Protein AF-A0AAV4NLY2-F1 (afdb_monomer_lite)

Radius of gyration: 15.65 Å; chains: 1; bounding box: 36×42×40 Å

Structure (mmCIF, N/CA/C/O backbone):
data_AF-A0AAV4NLY2-F1
#
_entry.id   AF-A0AAV4NLY2-F1
#
loop_
_atom_site.group_PDB
_atom_site.id
_atom_site.type_symbol
_atom_site.label_atom_id
_atom_site.label_alt_id
_atom_site.label_comp_id
_atom_site.label_asym_id
_atom_site.label_entity_id
_atom_site.label_seq_id
_atom_site.pdbx_PDB_ins_code
_atom_site.Cartn_x
_atom_site.Cartn_y
_atom_site.Cartn_z
_atom_site.occupancy
_atom_site.B_iso_or_equiv
_atom_site.auth_seq_id
_atom_s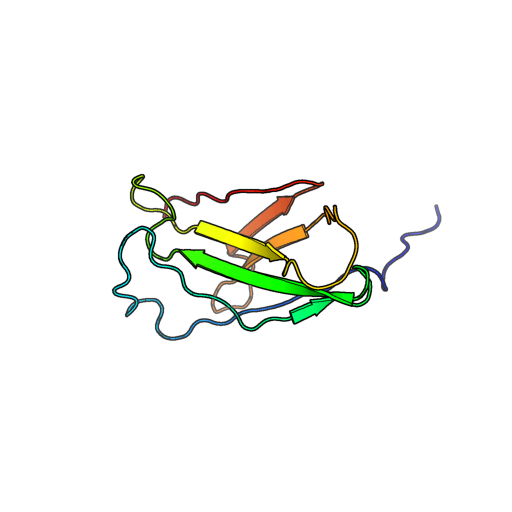ite.auth_comp_id
_atom_site.auth_asym_id
_atom_site.auth_atom_id
_atom_site.pdbx_PDB_model_num
ATOM 1 N N . MET A 1 1 ? 16.191 26.682 -19.199 1.00 40.41 1 MET A N 1
ATOM 2 C CA . MET A 1 1 ? 14.921 26.377 -19.895 1.00 40.41 1 MET A CA 1
ATOM 3 C C . MET A 1 1 ? 15.172 25.172 -20.791 1.00 40.41 1 MET A C 1
ATOM 5 O O . MET A 1 1 ? 16.277 25.091 -21.311 1.00 40.41 1 MET A O 1
ATOM 9 N N . ALA A 1 2 ? 14.163 24.307 -20.943 1.00 33.81 2 ALA A N 1
ATOM 10 C CA . ALA A 1 2 ? 14.185 22.931 -21.470 1.00 33.81 2 ALA A CA 1
ATOM 11 C C . ALA A 1 2 ? 14.678 21.896 -20.440 1.00 33.81 2 ALA A C 1
ATOM 13 O O . ALA A 1 2 ? 15.763 22.038 -19.896 1.00 33.81 2 ALA A O 1
ATOM 14 N N . GLY A 1 3 ? 13.925 20.862 -20.087 1.00 32.62 3 GLY A N 1
ATOM 15 C CA . GLY A 1 3 ? 12.576 20.454 -20.473 1.00 32.62 3 GLY A CA 1
ATOM 16 C C . GLY A 1 3 ? 12.242 19.222 -19.632 1.00 32.62 3 GLY A C 1
ATOM 17 O O . GLY A 1 3 ? 13.074 18.329 -19.506 1.00 32.62 3 GLY A O 1
ATOM 18 N N . ILE A 1 4 ? 11.077 19.230 -18.992 1.00 46.66 4 ILE A N 1
ATOM 19 C CA . ILE A 1 4 ? 10.556 18.116 -18.197 1.00 46.66 4 ILE A CA 1
ATOM 20 C C . ILE A 1 4 ? 10.407 16.912 -19.132 1.00 46.66 4 ILE A C 1
ATOM 22 O O . ILE A 1 4 ? 9.714 17.006 -20.144 1.00 46.66 4 ILE A O 1
ATOM 26 N N . ILE A 1 5 ? 11.064 15.799 -18.810 1.00 45.38 5 ILE A N 1
ATOM 27 C CA . ILE A 1 5 ? 10.807 14.516 -19.464 1.00 45.38 5 ILE A CA 1
ATOM 28 C C . ILE A 1 5 ? 9.606 13.911 -18.733 1.00 45.38 5 ILE A C 1
ATOM 30 O O . ILE A 1 5 ? 9.767 13.295 -17.686 1.00 45.38 5 ILE A O 1
ATOM 34 N N . SER A 1 6 ? 8.393 14.140 -19.229 1.00 51.38 6 SER A N 1
ATOM 35 C CA . SER A 1 6 ? 7.206 13.412 -18.771 1.00 51.38 6 SER A CA 1
ATOM 36 C C . SER A 1 6 ? 6.915 12.257 -19.729 1.00 51.38 6 SER A C 1
ATOM 38 O O . SER A 1 6 ? 6.764 12.511 -20.925 1.00 51.38 6 SER A O 1
ATOM 40 N N . GLY A 1 7 ? 6.745 11.034 -19.204 1.00 49.25 7 GLY A N 1
ATOM 41 C CA . GLY A 1 7 ? 5.699 10.160 -19.753 1.00 49.25 7 GLY A CA 1
ATOM 42 C C . GLY A 1 7 ? 5.880 8.641 -19.874 1.00 49.25 7 GLY A C 1
ATOM 43 O O . GLY A 1 7 ? 4.917 8.037 -20.325 1.00 49.25 7 GLY A O 1
ATOM 44 N N . GLU A 1 8 ? 7.000 7.992 -19.516 1.00 55.47 8 GLU A N 1
ATOM 45 C CA . GLU A 1 8 ? 7.132 6.525 -19.763 1.00 55.47 8 GLU A CA 1
ATOM 46 C C . GLU A 1 8 ? 7.582 5.648 -18.577 1.00 55.47 8 GLU A C 1
ATOM 48 O O . GLU A 1 8 ? 7.588 4.424 -18.701 1.00 55.47 8 GLU A O 1
ATOM 53 N N . ASN A 1 9 ? 7.898 6.217 -17.409 1.00 73.44 9 ASN A N 1
ATOM 54 C CA . ASN A 1 9 ? 8.479 5.445 -16.296 1.00 73.44 9 ASN A CA 1
ATOM 55 C C . ASN A 1 9 ? 7.578 5.277 -15.067 1.00 73.44 9 ASN A C 1
ATOM 57 O O . ASN A 1 9 ? 8.021 4.692 -14.081 1.00 73.44 9 ASN A O 1
ATOM 61 N N . GLU A 1 10 ? 6.332 5.738 -15.114 1.00 81.50 10 GLU A N 1
ATOM 62 C CA . GLU A 1 10 ? 5.405 5.651 -13.984 1.00 81.50 10 GLU A CA 1
ATOM 63 C C . GLU A 1 10 ? 4.340 4.584 -14.232 1.00 81.50 10 GLU A C 1
ATOM 65 O O . GLU A 1 10 ? 3.834 4.413 -15.341 1.00 81.50 10 GLU A O 1
ATOM 70 N N . PHE A 1 11 ? 4.010 3.840 -13.180 1.00 89.06 11 PHE A N 1
ATOM 71 C CA . PHE A 1 11 ? 2.959 2.835 -13.195 1.00 89.06 11 PHE A CA 1
ATOM 72 C C . PHE A 1 11 ? 2.005 3.111 -12.037 1.00 89.06 11 PHE A C 1
ATOM 74 O O . PHE A 1 11 ? 2.433 3.191 -10.887 1.00 89.06 11 PHE A O 1
ATOM 81 N N . THR A 1 12 ? 0.711 3.214 -12.335 1.00 91.94 12 THR A N 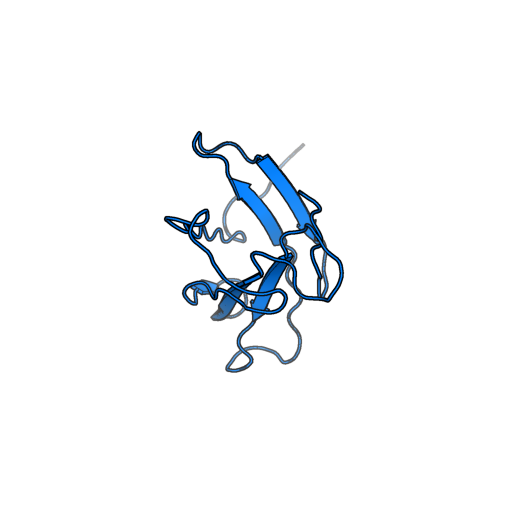1
ATOM 82 C CA . THR A 1 12 ? -0.329 3.449 -11.330 1.00 91.94 12 THR A CA 1
ATOM 83 C C . THR A 1 12 ? -1.230 2.229 -11.215 1.00 91.94 12 THR A C 1
ATOM 85 O O . THR A 1 12 ? -1.736 1.712 -12.211 1.00 91.94 12 THR A O 1
ATOM 88 N N . PHE A 1 13 ? -1.469 1.795 -9.981 1.00 93.31 13 PHE A N 1
ATOM 89 C CA . PHE A 1 13 ? -2.426 0.747 -9.653 1.00 93.31 13 PHE A CA 1
ATOM 90 C C . PHE A 1 13 ? -3.433 1.265 -8.633 1.00 93.31 13 PHE A C 1
ATOM 92 O O . PHE A 1 13 ? -3.058 1.789 -7.587 1.00 93.31 13 PHE A O 1
ATOM 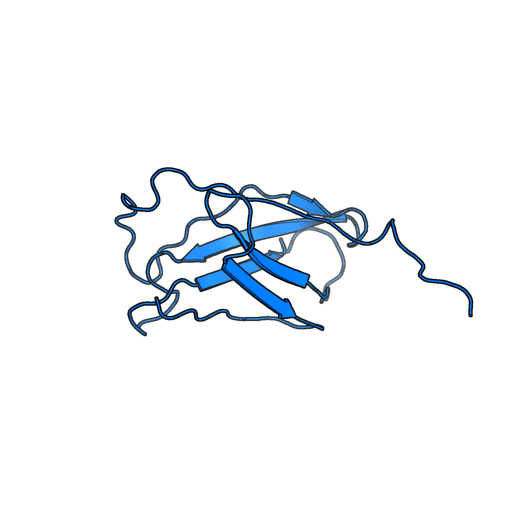99 N N . THR A 1 14 ? -4.718 1.087 -8.932 1.00 93.62 14 THR A N 1
ATOM 100 C CA . THR A 1 14 ? -5.814 1.461 -8.037 1.00 93.62 14 THR A CA 1
ATOM 101 C C . THR A 1 14 ? -6.537 0.206 -7.576 1.00 93.62 14 THR A C 1
ATOM 103 O O . THR A 1 14 ? -7.022 -0.580 -8.390 1.00 93.62 14 THR A O 1
ATOM 106 N N . TRP A 1 15 ? -6.643 0.035 -6.259 1.00 94.19 15 TRP A N 1
ATOM 107 C CA . TRP A 1 15 ? -7.369 -1.070 -5.645 1.00 94.19 15 TRP A CA 1
ATOM 108 C C . TRP A 1 15 ? -8.600 -0.559 -4.901 1.00 94.19 15 TRP A C 1
ATOM 110 O O . TRP A 1 15 ? -8.493 0.112 -3.878 1.00 94.19 15 TRP A O 1
ATOM 120 N N . GLN A 1 16 ? -9.781 -0.901 -5.416 1.00 92.56 16 GLN A N 1
ATOM 121 C CA . GLN A 1 16 ? -11.051 -0.589 -4.772 1.00 92.56 16 GLN A CA 1
ATOM 122 C C . GLN A 1 16 ? -11.499 -1.748 -3.876 1.00 92.56 16 GLN A C 1
ATOM 124 O O . GLN A 1 16 ? -11.651 -2.881 -4.336 1.00 92.56 16 GLN A O 1
ATOM 129 N N . ILE A 1 17 ? -11.765 -1.449 -2.603 1.00 89.62 17 ILE A N 1
ATOM 130 C CA . ILE A 1 17 ? -12.282 -2.413 -1.628 1.00 89.62 17 ILE A CA 1
ATOM 131 C C . ILE A 1 17 ? -13.705 -2.023 -1.262 1.00 89.62 17 ILE A C 1
ATOM 133 O O . ILE A 1 17 ? -13.953 -0.995 -0.636 1.00 89.62 17 ILE A O 1
ATOM 137 N N . ASN A 1 18 ? -14.653 -2.870 -1.645 1.00 89.06 18 ASN A N 1
ATOM 138 C CA . ASN A 1 18 ? -16.056 -2.659 -1.323 1.00 89.06 18 ASN A CA 1
ATOM 139 C C . ASN A 1 18 ? -16.359 -3.157 0.094 1.00 89.06 18 ASN A C 1
ATOM 141 O O . ASN A 1 18 ? -15.760 -4.124 0.563 1.00 89.06 18 ASN A O 1
ATOM 145 N N . ASN A 1 19 ? -17.331 -2.526 0.758 1.00 87.62 19 ASN A N 1
ATOM 146 C CA . ASN A 1 19 ? -17.825 -2.946 2.073 1.00 87.62 19 ASN A CA 1
ATOM 147 C C . ASN A 1 19 ? -16.740 -3.004 3.170 1.00 87.62 19 ASN A C 1
ATOM 149 O O . ASN A 1 19 ? -16.838 -3.820 4.085 1.00 87.62 19 ASN A O 1
ATOM 153 N N . ILE A 1 20 ? -15.731 -2.120 3.127 1.00 82.38 20 ILE A N 1
ATOM 154 C CA . ILE A 1 20 ? -14.650 -2.067 4.133 1.00 82.38 20 ILE A CA 1
ATOM 155 C C . ILE A 1 20 ? -15.182 -1.858 5.566 1.00 82.38 20 ILE A C 1
ATOM 157 O O . ILE A 1 20 ? -14.605 -2.358 6.527 1.00 82.38 20 ILE A O 1
ATOM 161 N N . SER A 1 21 ? -16.336 -1.204 5.730 1.00 80.94 21 SER A N 1
ATOM 162 C CA . SER A 1 21 ? -17.014 -1.053 7.026 1.00 80.94 21 SER A CA 1
ATOM 163 C C . SER A 1 21 ? -17.493 -2.383 7.624 1.00 80.94 21 SER A C 1
ATOM 165 O O . SER A 1 21 ? -17.649 -2.492 8.837 1.00 80.94 21 SER A O 1
ATOM 167 N N . TYR A 1 22 ? -17.699 -3.406 6.791 1.00 84.44 22 TYR A N 1
ATOM 168 C CA . TYR A 1 22 ? -18.061 -4.767 7.196 1.00 84.44 22 TYR A CA 1
ATOM 169 C C . TYR A 1 22 ? -16.832 -5.667 7.372 1.00 84.44 22 TYR A C 1
ATOM 171 O O . TYR A 1 22 ? -16.952 -6.886 7.480 1.00 84.44 22 TYR A O 1
ATOM 179 N N . CYS A 1 23 ? -15.633 -5.089 7.422 1.00 79.75 23 CYS A N 1
ATOM 180 C CA . CYS A 1 23 ? -14.401 -5.829 7.619 1.00 79.75 23 CYS A CA 1
ATOM 181 C C . CYS A 1 23 ? -14.220 -6.183 9.110 1.00 79.75 23 CYS A C 1
ATOM 183 O O . CYS A 1 23 ? -13.838 -5.346 9.931 1.00 79.75 23 CYS A O 1
ATOM 185 N N . TRP A 1 24 ? -14.523 -7.435 9.474 1.00 82.75 24 TRP A N 1
ATOM 186 C CA . TRP A 1 24 ? -14.441 -7.949 10.858 1.00 82.75 24 TRP A CA 1
ATOM 187 C C . TRP A 1 24 ? -13.070 -8.569 11.174 1.00 82.75 24 TRP A C 1
ATOM 189 O O . TRP A 1 24 ? -12.934 -9.394 12.075 1.00 82.75 24 TRP A O 1
ATOM 199 N N . HIS A 1 25 ? -12.065 -8.184 10.391 1.00 87.62 25 HIS A N 1
ATOM 200 C CA . HIS A 1 25 ? -10.688 -8.639 10.516 1.00 87.62 25 HIS A CA 1
ATOM 201 C C . HIS A 1 25 ? -10.125 -8.202 11.869 1.00 87.62 25 HIS A C 1
ATOM 203 O O . HIS A 1 25 ? -10.436 -7.111 12.359 1.00 87.62 25 HIS A O 1
ATOM 209 N N . LYS A 1 26 ? -9.324 -9.064 12.488 1.00 89.00 26 LYS A N 1
ATOM 210 C CA . LYS A 1 26 ? -8.574 -8.758 13.704 1.00 89.00 26 LYS A CA 1
ATOM 211 C C . LYS A 1 26 ? -7.309 -7.982 13.342 1.00 89.00 26 LYS A C 1
ATOM 213 O O . LYS A 1 26 ? -6.899 -7.923 12.187 1.00 89.00 26 LYS A O 1
ATOM 218 N N . THR A 1 27 ? -6.683 -7.376 14.341 1.00 89.56 27 THR A N 1
ATOM 219 C CA . THR A 1 27 ? -5.321 -6.851 14.198 1.00 89.56 27 THR A CA 1
ATOM 220 C C . THR A 1 27 ? -4.393 -7.951 13.682 1.00 89.56 27 THR A C 1
ATOM 222 O O . THR A 1 27 ? -4.453 -9.080 14.169 1.00 89.56 27 THR A O 1
ATOM 225 N N . GLY A 1 28 ? -3.574 -7.625 12.683 1.00 88.25 28 GLY A N 1
ATOM 226 C CA . GLY A 1 28 ? -2.703 -8.578 11.995 1.00 88.25 28 GLY A CA 1
ATOM 227 C C . GLY A 1 28 ? -3.371 -9.388 10.875 1.00 88.25 28 GLY A C 1
ATOM 228 O O . GLY A 1 28 ? -2.654 -9.992 10.079 1.00 88.25 28 GLY A O 1
ATOM 229 N N . ASP A 1 29 ? -4.701 -9.373 10.739 1.00 91.44 29 ASP A N 1
ATOM 230 C CA . ASP A 1 29 ? -5.360 -9.984 9.581 1.00 91.44 29 ASP A CA 1
ATOM 231 C C . ASP A 1 29 ? -5.193 -9.075 8.349 1.00 91.44 29 ASP A C 1
ATOM 233 O O . ASP A 1 29 ? -5.408 -7.859 8.413 1.00 91.44 29 ASP A O 1
ATOM 237 N N . VAL A 1 30 ? -4.829 -9.677 7.214 1.00 92.06 30 VAL A N 1
ATOM 238 C CA . VAL A 1 30 ? -4.461 -8.969 5.980 1.00 92.06 30 VAL A CA 1
ATOM 239 C C . VAL A 1 30 ? -5.464 -9.211 4.854 1.00 92.06 30 VAL A C 1
ATOM 241 O O . VAL A 1 30 ? -5.898 -10.335 4.607 1.00 92.06 30 VAL A O 1
ATOM 244 N N . LEU A 1 31 ? -5.789 -8.146 4.127 1.00 93.50 31 LEU A N 1
ATOM 245 C CA . LEU A 1 31 ? -6.404 -8.181 2.808 1.00 93.50 31 LEU A CA 1
ATOM 246 C C . LEU A 1 31 ? -5.309 -8.010 1.756 1.00 93.50 31 LEU A C 1
ATOM 248 O O . LEU A 1 31 ? -4.494 -7.094 1.851 1.00 93.50 31 LEU A O 1
ATOM 252 N N . VAL A 1 32 ? -5.313 -8.860 0.734 1.00 95.00 32 VAL A N 1
ATOM 253 C CA . VAL A 1 32 ? -4.315 -8.832 -0.341 1.00 95.00 32 VAL A CA 1
ATOM 254 C C . VAL A 1 32 ? -4.970 -8.389 -1.645 1.00 95.00 32 VAL A C 1
ATOM 256 O O . VAL A 1 32 ? -6.014 -8.923 -2.028 1.00 95.00 32 VAL A O 1
ATOM 259 N N . SER A 1 33 ? -4.375 -7.411 -2.329 1.00 96.06 33 SER A N 1
ATOM 260 C CA . SER A 1 33 ? -4.844 -6.973 -3.645 1.00 96.06 33 SER A CA 1
ATOM 261 C C . SER A 1 33 ? -4.588 -8.035 -4.719 1.00 96.06 33 SER A C 1
ATOM 263 O O . SER A 1 33 ? -3.733 -8.905 -4.546 1.00 96.06 33 SER A O 1
ATOM 265 N N . PRO A 1 34 ? -5.240 -7.931 -5.890 1.00 96.81 34 PRO A N 1
ATOM 266 C CA . PRO A 1 34 ? -4.765 -8.619 -7.084 1.00 96.81 34 PRO A CA 1
ATOM 267 C C . PRO A 1 34 ? -3.290 -8.298 -7.364 1.00 96.81 34 PRO A C 1
ATOM 269 O O . PRO A 1 34 ? -2.855 -7.159 -7.160 1.00 96.81 34 PRO A O 1
ATOM 272 N N . THR A 1 35 ? -2.542 -9.289 -7.853 1.00 95.12 35 THR A N 1
ATOM 273 C CA . THR A 1 35 ? -1.166 -9.094 -8.319 1.00 95.12 35 THR A CA 1
ATOM 274 C C . THR A 1 35 ? -1.162 -8.264 -9.601 1.00 95.12 35 THR A C 1
ATOM 276 O O . THR A 1 35 ? -1.910 -8.546 -10.538 1.00 95.12 35 THR A O 1
ATOM 279 N N . PHE A 1 36 ? -0.275 -7.277 -9.673 1.00 93.25 36 PHE A N 1
ATOM 280 C CA . PHE A 1 36 ? -0.015 -6.478 -10.864 1.00 93.25 36 PHE A CA 1
ATOM 281 C C . PHE A 1 36 ? 1.450 -6.595 -11.286 1.00 93.25 36 PHE A C 1
ATOM 283 O O . PHE A 1 36 ? 2.346 -6.767 -10.460 1.00 93.25 36 PHE A O 1
ATOM 290 N N . ARG A 1 37 ? 1.696 -6.525 -12.597 1.00 90.81 37 ARG A N 1
ATOM 291 C CA . ARG A 1 37 ? 3.032 -6.674 -13.182 1.00 90.81 37 ARG A CA 1
ATOM 292 C C . ARG A 1 37 ? 3.497 -5.352 -13.770 1.00 90.81 37 ARG A C 1
ATOM 294 O O . ARG A 1 37 ? 2.782 -4.752 -14.567 1.00 90.81 37 ARG A O 1
ATOM 301 N N . VAL A 1 38 ? 4.711 -4.946 -13.420 1.00 88.94 38 VAL A N 1
ATOM 302 C CA . VAL A 1 38 ? 5.261 -3.634 -13.769 1.00 88.94 38 VAL A CA 1
ATOM 303 C C . VAL A 1 38 ? 6.426 -3.826 -14.736 1.00 88.94 38 VAL A C 1
ATOM 305 O O . VAL A 1 38 ? 7.494 -4.307 -14.358 1.00 88.94 38 VAL A O 1
ATOM 308 N N . ALA A 1 39 ? 6.204 -3.521 -16.017 1.00 86.25 39 ALA A N 1
ATOM 309 C CA . ALA A 1 39 ? 7.158 -3.820 -17.089 1.00 86.25 39 ALA A CA 1
ATOM 310 C C . ALA A 1 39 ? 8.478 -3.044 -16.937 1.00 86.25 39 ALA A C 1
ATOM 312 O O . ALA A 1 39 ? 9.551 -3.642 -16.985 1.00 86.25 39 ALA A O 1
ATOM 313 N N . ASN A 1 40 ? 8.382 -1.746 -16.654 1.00 84.62 40 ASN A N 1
ATOM 314 C CA . ASN A 1 40 ? 9.493 -0.831 -16.379 1.00 84.62 40 ASN A CA 1
ATOM 315 C C . ASN A 1 40 ? 10.281 -1.190 -15.106 1.00 84.62 40 ASN A C 1
ATOM 317 O O . ASN A 1 40 ? 11.451 -0.842 -14.996 1.00 84.62 40 ASN A O 1
ATOM 321 N N . LEU A 1 41 ? 9.698 -1.964 -14.185 1.00 84.75 41 LEU A N 1
ATOM 322 C CA . LEU A 1 41 ? 10.397 -2.524 -13.026 1.00 84.75 41 LEU A CA 1
ATOM 323 C C . LEU A 1 41 ? 10.858 -3.962 -13.297 1.00 84.75 41 LEU A C 1
ATOM 325 O O . LEU A 1 41 ? 10.618 -4.870 -12.503 1.00 84.75 41 LEU A O 1
ATOM 329 N N . GLN A 1 42 ? 11.511 -4.189 -14.440 1.00 86.50 42 GLN A N 1
ATOM 330 C CA . GLN A 1 42 ? 12.061 -5.497 -14.838 1.00 86.50 42 GLN A CA 1
ATOM 331 C C . GLN A 1 42 ? 11.000 -6.606 -14.876 1.00 86.50 42 GLN A C 1
ATOM 333 O O . GLN A 1 42 ? 11.251 -7.756 -14.510 1.00 86.50 42 GLN A O 1
ATOM 338 N N . HIS A 1 43 ? 9.787 -6.247 -15.299 1.00 86.69 43 HIS A N 1
ATOM 339 C CA . HIS A 1 43 ? 8.629 -7.137 -15.331 1.00 86.69 43 HIS A CA 1
ATOM 340 C C . HIS A 1 43 ? 8.317 -7.835 -13.995 1.00 86.69 43 HIS A C 1
ATOM 342 O O . HIS A 1 43 ? 7.779 -8.950 -14.006 1.00 86.69 43 HIS A O 1
ATOM 348 N N . SER A 1 44 ? 8.651 -7.199 -12.869 1.00 86.62 44 SER A N 1
ATOM 349 C CA . SER A 1 44 ? 8.374 -7.708 -11.525 1.00 86.62 44 SER A CA 1
ATOM 350 C C . SER A 1 44 ? 6.880 -7.666 -11.196 1.00 86.62 44 SER A C 1
ATOM 352 O O . SER A 1 44 ? 6.125 -6.843 -11.724 1.00 86.62 44 SER A O 1
ATOM 354 N N . SER A 1 45 ? 6.457 -8.592 -10.337 1.00 91.12 45 SER A N 1
ATOM 355 C CA . SER A 1 45 ? 5.079 -8.721 -9.866 1.00 91.12 45 SER A CA 1
ATOM 356 C C . SER A 1 45 ? 4.955 -8.193 -8.442 1.00 91.12 45 SER A C 1
ATOM 358 O O . SER A 1 45 ? 5.820 -8.449 -7.603 1.00 91.12 45 SER A O 1
ATOM 360 N N . TRP A 1 46 ? 3.868 -7.483 -8.169 1.00 91.06 46 TRP A N 1
ATOM 361 C CA . TRP A 1 46 ? 3.626 -6.773 -6.919 1.00 91.06 46 TRP A CA 1
ATOM 362 C C . TRP A 1 46 ? 2.166 -6.891 -6.503 1.00 91.06 46 TRP A C 1
ATOM 364 O O . TRP A 1 46 ? 1.303 -7.205 -7.318 1.00 91.06 46 TRP A O 1
ATOM 374 N N . HIS A 1 47 ? 1.887 -6.636 -5.234 1.00 93.69 47 HIS A N 1
ATOM 375 C CA . HIS A 1 47 ? 0.540 -6.552 -4.681 1.00 93.69 47 HIS A CA 1
ATOM 376 C C . HIS A 1 47 ? 0.561 -5.698 -3.412 1.00 93.69 47 HIS A C 1
ATOM 378 O O . HIS A 1 47 ? 1.610 -5.492 -2.800 1.00 93.69 47 HIS A O 1
ATOM 384 N N . LEU A 1 48 ? -0.602 -5.188 -3.021 1.00 93.50 48 LEU A N 1
ATOM 385 C CA . LEU A 1 48 ? -0.780 -4.428 -1.793 1.00 93.50 48 LEU A CA 1
ATOM 386 C C . LEU A 1 48 ? -1.290 -5.340 -0.681 1.00 93.50 48 LEU A C 1
ATOM 388 O O . LEU A 1 48 ? -2.191 -6.153 -0.895 1.00 93.50 48 LEU A O 1
ATOM 392 N N . TRP A 1 49 ? -0.728 -5.183 0.512 1.00 93.19 49 TRP A N 1
ATOM 393 C CA . TRP A 1 49 ? -1.231 -5.780 1.746 1.00 93.19 49 TRP A CA 1
ATOM 394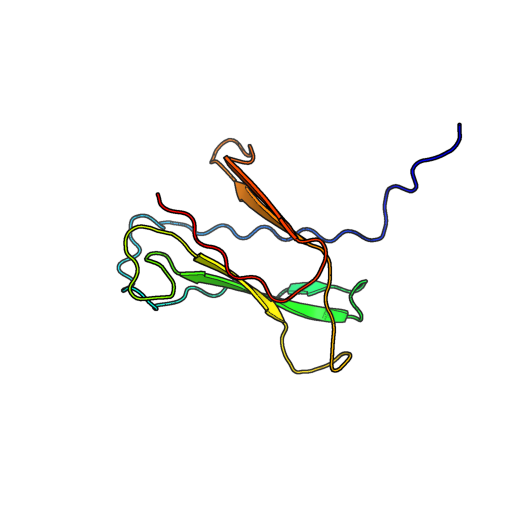 C C . TRP A 1 49 ? -1.865 -4.684 2.582 1.00 93.19 49 TRP A C 1
ATOM 396 O O . TRP A 1 49 ? -1.189 -3.745 2.991 1.00 93.19 49 TRP A O 1
ATOM 406 N N . LEU A 1 50 ? -3.158 -4.809 2.841 1.00 91.25 50 LEU A N 1
ATOM 407 C CA . LEU A 1 50 ? -3.910 -3.910 3.697 1.00 91.25 50 LEU A CA 1
ATOM 408 C C . LEU A 1 50 ? -4.238 -4.623 5.003 1.00 91.25 50 LEU A C 1
ATOM 410 O O . LEU A 1 50 ? -4.860 -5.678 4.980 1.00 91.25 50 LEU A O 1
ATOM 414 N N . TYR A 1 51 ? -3.902 -4.012 6.130 1.00 91.06 51 TYR A N 1
ATOM 415 C CA . TYR A 1 51 ? -4.307 -4.449 7.461 1.00 91.06 51 TYR A CA 1
ATOM 416 C C . TYR A 1 51 ? -5.370 -3.481 7.996 1.00 91.06 51 TYR A C 1
ATOM 418 O O . TYR A 1 51 ? -5.021 -2.400 8.486 1.00 91.06 51 TYR A O 1
ATOM 426 N N . PRO A 1 52 ? -6.668 -3.836 7.921 1.00 88.56 52 PRO A N 1
ATOM 427 C CA . PRO A 1 52 ? -7.780 -2.952 8.287 1.00 88.56 52 PRO A CA 1
ATOM 428 C C . PRO A 1 52 ? -7.762 -2.479 9.745 1.00 88.56 52 PRO A C 1
ATOM 430 O O . PRO A 1 52 ? -8.381 -1.470 10.076 1.00 88.56 52 PRO A O 1
ATOM 433 N N . ARG A 1 53 ? -7.090 -3.232 10.624 1.00 88.38 53 ARG A N 1
ATOM 434 C CA . ARG A 1 53 ? -6.987 -2.982 12.071 1.00 88.38 53 ARG A CA 1
ATOM 435 C C . ARG A 1 53 ? -5.535 -2.891 12.555 1.00 88.38 53 ARG A C 1
ATOM 437 O O . ARG A 1 53 ? -5.271 -3.193 13.719 1.00 88.38 53 ARG A O 1
ATOM 444 N N . GLY A 1 54 ? -4.626 -2.518 11.658 1.00 87.94 54 GLY A N 1
ATOM 445 C CA . GLY A 1 54 ? -3.197 -2.417 11.934 1.00 87.94 54 GLY A CA 1
ATOM 446 C C . GLY A 1 54 ? -2.466 -3.751 11.793 1.00 87.94 54 GLY A C 1
ATOM 447 O O . GLY A 1 54 ? -3.064 -4.829 11.896 1.00 87.94 54 GLY A O 1
ATOM 448 N N . HIS A 1 55 ? -1.172 -3.661 11.490 1.00 87.81 55 HIS A N 1
ATOM 449 C CA . HIS A 1 55 ? -0.295 -4.818 11.309 1.00 87.81 55 HIS A CA 1
ATOM 450 C C . HIS A 1 55 ? 0.176 -5.409 12.643 1.00 87.81 55 HIS A C 1
ATOM 452 O O . HIS A 1 55 ? 0.300 -6.626 12.769 1.00 87.81 55 HIS A O 1
ATOM 458 N N . ASP A 1 56 ? 0.406 -4.555 13.638 1.00 85.06 56 ASP A N 1
ATOM 459 C CA . ASP A 1 56 ? 0.899 -4.924 14.961 1.00 85.06 56 ASP A CA 1
ATOM 460 C C . ASP A 1 56 ? -0.096 -4.545 16.070 1.00 85.06 56 ASP A C 1
ATOM 462 O O . ASP A 1 56 ? -1.182 -4.035 15.816 1.00 85.06 56 ASP A O 1
ATOM 466 N N . ASN A 1 57 ? 0.277 -4.824 17.321 1.00 77.19 57 ASN A N 1
ATOM 467 C CA . ASN A 1 57 ? -0.581 -4.625 18.491 1.00 77.19 57 ASN A CA 1
ATOM 468 C C . ASN A 1 57 ? -0.870 -3.153 18.835 1.00 77.19 57 ASN A C 1
ATOM 470 O O . ASN A 1 57 ? -1.663 -2.897 19.753 1.00 77.19 57 ASN A O 1
ATOM 474 N N . GLU A 1 58 ? -0.235 -2.186 18.170 1.00 72.31 58 GLU A N 1
ATOM 475 C CA . GLU A 1 58 ? -0.659 -0.801 18.276 1.00 72.31 58 GLU A CA 1
ATOM 476 C C . GLU A 1 58 ? -2.101 -0.679 17.743 1.00 72.31 58 GLU A C 1
ATOM 478 O O . GLU A 1 58 ? -2.528 -1.345 16.800 1.00 72.31 58 GLU A O 1
ATOM 483 N N . LYS A 1 59 ? -2.914 0.147 18.397 1.00 68.38 59 LYS A N 1
ATOM 484 C CA . LYS A 1 59 ? -4.345 0.235 18.086 1.00 68.38 59 LYS A CA 1
ATOM 485 C C . LYS A 1 59 ? -4.649 1.459 17.233 1.00 68.38 59 LYS A C 1
ATOM 487 O O . LYS A 1 59 ? -3.977 2.484 17.339 1.00 68.38 59 LYS A O 1
ATOM 492 N N . ASN A 1 60 ? -5.750 1.355 16.490 1.00 73.81 60 ASN A N 1
ATOM 493 C CA . ASN A 1 60 ? -6.437 2.451 15.799 1.00 73.81 60 ASN A CA 1
ATOM 494 C C . ASN A 1 60 ? -5.721 3.007 14.568 1.00 73.81 60 ASN A C 1
ATOM 496 O O . ASN A 1 60 ? -5.817 4.198 14.310 1.00 73.81 60 ASN A O 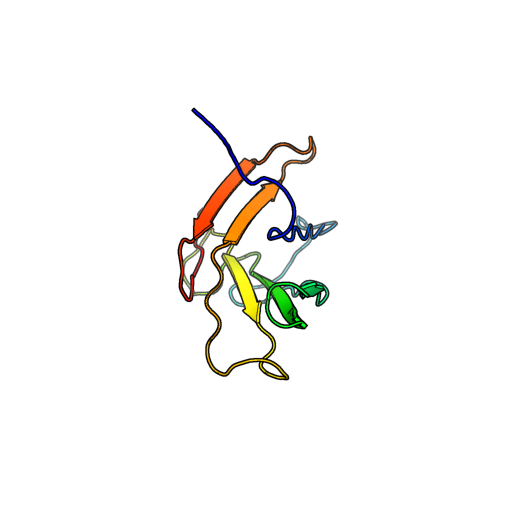1
ATOM 500 N N . TYR A 1 61 ? -5.033 2.174 13.793 1.00 81.31 61 TYR A N 1
ATOM 501 C CA . TYR A 1 61 ? -4.535 2.590 12.488 1.00 81.31 61 TYR A CA 1
ATOM 502 C C . TYR A 1 61 ? -4.824 1.565 11.401 1.00 81.31 61 TYR A C 1
ATOM 504 O O . TYR A 1 61 ? -5.085 0.391 11.667 1.00 81.31 61 TYR A O 1
ATOM 512 N N . LEU A 1 62 ? -4.774 2.048 10.167 1.00 84.62 62 LEU A N 1
ATOM 513 C CA . LEU A 1 62 ? -4.702 1.237 8.965 1.00 84.62 62 LEU A CA 1
ATOM 514 C C . LEU A 1 62 ? -3.230 1.098 8.556 1.00 84.62 62 LEU A C 1
ATOM 516 O O . LEU A 1 62 ? -2.501 2.094 8.567 1.00 84.62 62 LEU A O 1
ATOM 520 N N . SER A 1 63 ? -2.808 -0.099 8.147 1.00 87.12 63 SER A N 1
ATOM 521 C CA . SER A 1 63 ? -1.511 -0.280 7.480 1.00 87.12 63 SER A CA 1
ATOM 522 C C . SER A 1 63 ? -1.667 -0.745 6.054 1.00 87.12 63 SER A C 1
ATOM 524 O O . SER A 1 63 ? -2.486 -1.617 5.770 1.00 87.12 63 SER A O 1
ATOM 526 N N . VAL A 1 64 ? -0.824 -0.202 5.182 1.00 89.31 64 VAL A N 1
ATOM 527 C CA . VAL A 1 64 ? -0.708 -0.607 3.784 1.00 89.31 64 VAL A CA 1
ATOM 528 C C . VAL A 1 64 ? 0.757 -0.875 3.482 1.00 89.31 64 VAL A C 1
ATOM 530 O O . VAL A 1 64 ? 1.613 -0.070 3.837 1.00 89.31 64 VAL A O 1
ATOM 533 N N . PHE A 1 65 ? 1.037 -1.986 2.811 1.00 87.38 65 PHE A N 1
ATOM 534 C CA . PHE A 1 65 ? 2.374 -2.343 2.355 1.00 87.38 65 PHE A CA 1
ATOM 535 C C . PHE A 1 65 ? 2.352 -2.651 0.868 1.00 87.38 65 PHE A C 1
ATOM 537 O O . PHE A 1 65 ? 1.442 -3.328 0.386 1.00 87.38 65 PHE A O 1
ATOM 544 N N . LEU A 1 66 ? 3.381 -2.199 0.158 1.00 90.50 66 LEU A N 1
ATOM 545 C CA . LEU A 1 66 ? 3.675 -2.646 -1.195 1.00 90.50 66 LEU A CA 1
ATOM 546 C C . LEU A 1 66 ? 4.605 -3.858 -1.111 1.00 90.50 66 LEU A C 1
ATOM 548 O O . LEU A 1 66 ? 5.727 -3.754 -0.623 1.00 90.50 66 LEU A O 1
ATOM 552 N N . HIS A 1 67 ? 4.138 -5.012 -1.577 1.00 88.88 67 HIS A N 1
ATOM 553 C CA . HIS A 1 67 ? 4.876 -6.266 -1.495 1.00 88.88 67 HIS A CA 1
ATOM 554 C C . HIS A 1 67 ? 5.273 -6.757 -2.890 1.00 88.88 67 HIS A C 1
ATOM 556 O O . HIS A 1 67 ? 4.432 -6.892 -3.782 1.00 88.88 67 HIS A O 1
ATOM 562 N N . ARG A 1 68 ? 6.559 -7.076 -3.070 1.00 88.25 68 ARG A N 1
ATOM 563 C CA . ARG A 1 68 ? 7.095 -7.679 -4.296 1.00 88.25 68 ARG A CA 1
ATOM 564 C C . ARG A 1 68 ? 7.033 -9.200 -4.224 1.00 88.25 68 ARG A C 1
ATOM 566 O O . ARG A 1 68 ? 7.454 -9.810 -3.243 1.00 88.25 68 ARG A O 1
ATOM 573 N N . GLU A 1 69 ? 6.595 -9.856 -5.289 1.00 87.44 69 GLU A N 1
ATOM 574 C CA . GLU A 1 69 ? 6.752 -11.304 -5.403 1.00 87.44 69 GLU A CA 1
ATOM 575 C C . GLU A 1 69 ? 8.227 -11.681 -5.613 1.00 87.44 69 GLU A C 1
ATOM 577 O O . GLU A 1 69 ? 8.908 -11.157 -6.493 1.00 87.44 69 GLU A O 1
ATOM 582 N N . LYS A 1 70 ? 8.722 -12.646 -4.827 1.00 75.94 70 LYS A N 1
ATOM 583 C CA . LYS A 1 70 ? 10.121 -13.114 -4.903 1.00 75.94 70 LYS A CA 1
ATOM 584 C C . LYS A 1 70 ? 10.458 -13.863 -6.199 1.00 75.94 70 LYS A C 1
ATOM 586 O O . LYS A 1 70 ? 11.629 -14.091 -6.489 1.00 75.94 70 LYS A O 1
ATOM 591 N N . LYS A 1 71 ? 9.456 -14.313 -6.960 1.00 75.06 71 LYS A N 1
ATOM 592 C CA . LYS A 1 71 ? 9.668 -15.122 -8.166 1.00 75.06 71 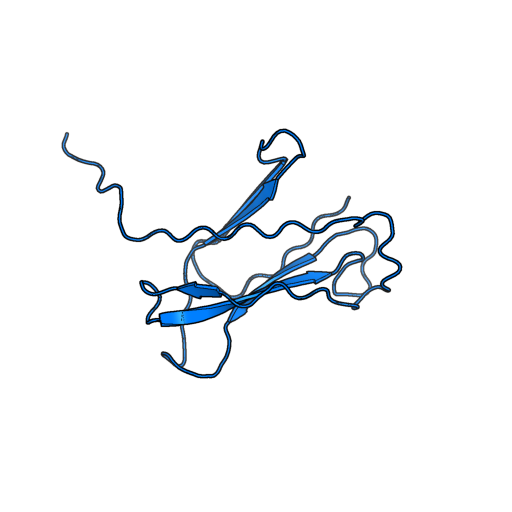LYS A CA 1
ATOM 593 C C . LYS A 1 71 ? 9.878 -14.218 -9.382 1.00 75.06 71 LYS A C 1
ATOM 595 O O . LYS A 1 71 ? 8.924 -13.670 -9.918 1.00 75.06 71 LYS A O 1
ATOM 600 N N . GLY A 1 72 ? 11.122 -14.146 -9.851 1.00 65.25 72 GLY A N 1
ATOM 601 C CA . GLY A 1 72 ? 11.494 -13.413 -11.062 1.00 65.25 72 GLY A CA 1
ATOM 602 C C . GLY A 1 72 ? 11.955 -11.975 -10.793 1.00 65.25 72 GLY A C 1
ATOM 603 O O . GLY A 1 72 ? 11.420 -11.261 -9.943 1.00 65.25 72 GLY A O 1
ATOM 604 N N . GLY A 1 73 ? 12.981 -11.557 -11.533 1.00 66.25 73 GLY A N 1
ATOM 605 C CA . GLY A 1 73 ? 13.639 -10.257 -11.381 1.00 66.25 73 GLY A CA 1
ATOM 606 C C . GLY A 1 73 ? 14.874 -10.294 -10.463 1.00 66.25 73 GLY A C 1
ATOM 607 O O . GLY A 1 73 ? 15.276 -11.366 -10.012 1.00 66.25 73 GLY A O 1
ATOM 608 N N . PRO A 1 74 ? 15.492 -9.134 -10.196 1.00 69.31 74 PRO A N 1
ATOM 609 C CA . PRO A 1 74 ? 16.761 -9.021 -9.477 1.00 69.31 74 PRO A CA 1
ATOM 610 C C . PRO A 1 74 ? 16.576 -9.293 -7.980 1.00 69.31 74 PRO A C 1
ATOM 612 O O . PRO A 1 74 ? 15.477 -9.111 -7.451 1.00 69.31 74 PRO A O 1
ATOM 615 N N . GLU A 1 75 ? 17.640 -9.698 -7.288 1.00 72.12 75 GLU A N 1
ATOM 616 C CA . GLU A 1 75 ? 17.610 -9.989 -5.844 1.00 72.12 75 GLU A CA 1
ATOM 617 C C . GLU A 1 75 ? 17.186 -8.766 -5.014 1.00 72.12 75 GLU A C 1
ATOM 619 O O . GLU A 1 75 ? 16.400 -8.894 -4.080 1.00 72.12 75 GLU A O 1
ATOM 624 N N . VAL A 1 76 ? 17.613 -7.572 -5.434 1.00 73.25 76 VAL A N 1
ATOM 625 C CA . VAL A 1 76 ? 17.265 -6.288 -4.814 1.00 73.25 76 VAL A CA 1
ATOM 626 C C . VAL A 1 76 ? 16.588 -5.392 -5.852 1.00 73.25 76 VAL A C 1
ATOM 628 O O . VAL A 1 76 ? 17.085 -5.239 -6.967 1.00 73.25 76 VAL A O 1
ATOM 631 N N . LEU A 1 77 ? 15.435 -4.823 -5.496 1.00 79.56 77 LEU A N 1
ATOM 632 C CA . LEU A 1 77 ? 14.712 -3.828 -6.293 1.00 79.56 77 LEU A CA 1
ATOM 633 C C . LEU A 1 77 ? 13.989 -2.880 -5.339 1.00 79.56 77 LEU A C 1
ATOM 635 O O . LEU A 1 77 ? 13.058 -3.301 -4.656 1.00 79.56 77 LEU A O 1
ATOM 639 N N . THR A 1 78 ? 14.420 -1.626 -5.304 1.00 80.00 78 THR A N 1
ATOM 640 C CA . THR A 1 78 ? 13.906 -0.587 -4.405 1.00 80.00 78 THR A CA 1
ATOM 641 C C . THR A 1 78 ? 13.354 0.565 -5.241 1.00 80.00 78 THR A C 1
ATOM 643 O O . THR A 1 78 ? 14.064 1.542 -5.461 1.00 80.00 78 THR A O 1
ATOM 646 N N . PRO A 1 79 ? 12.137 0.440 -5.800 1.00 84.25 79 PRO A N 1
ATOM 647 C CA . PRO A 1 79 ? 11.540 1.541 -6.539 1.00 84.25 79 PRO A CA 1
ATOM 648 C C . PRO A 1 79 ? 11.141 2.658 -5.572 1.00 84.25 79 PRO A C 1
ATOM 650 O O . PRO A 1 79 ? 10.725 2.379 -4.443 1.00 84.25 79 PRO A O 1
ATOM 653 N N . SER A 1 80 ? 11.202 3.902 -6.040 1.00 87.44 80 SER A N 1
ATOM 654 C CA . SER A 1 80 ? 10.412 4.960 -5.426 1.00 87.44 80 SER A CA 1
ATOM 655 C C . SER A 1 80 ? 8.938 4.735 -5.751 1.00 87.44 80 SER A C 1
ATOM 657 O O . SER A 1 80 ? 8.588 4.205 -6.813 1.00 87.44 80 SER A O 1
ATOM 659 N N . PHE A 1 81 ? 8.056 5.085 -4.823 1.00 87.56 81 PHE A N 1
ATOM 660 C CA . PHE A 1 81 ? 6.624 4.957 -5.053 1.00 87.56 81 PHE A CA 1
ATOM 661 C C . PHE A 1 81 ? 5.821 5.949 -4.222 1.00 87.56 81 PHE A C 1
ATOM 663 O O . PHE A 1 81 ? 6.240 6.401 -3.156 1.00 87.56 81 PHE A O 1
ATOM 670 N N . GLU A 1 82 ? 4.627 6.243 -4.721 1.00 90.38 82 GLU A N 1
ATOM 671 C CA . GLU A 1 82 ? 3.601 6.992 -4.015 1.00 90.38 82 GLU A CA 1
ATOM 672 C C . GLU A 1 82 ? 2.460 6.043 -3.631 1.00 90.38 82 GLU A C 1
ATOM 674 O O . GLU A 1 82 ? 2.045 5.195 -4.426 1.00 90.38 82 GLU A O 1
ATOM 679 N N . LEU A 1 83 ? 1.948 6.180 -2.409 1.00 89.19 83 LEU A N 1
ATOM 680 C CA . LEU A 1 83 ? 0.722 5.521 -1.974 1.00 89.19 83 LEU A CA 1
ATOM 681 C C . LEU A 1 83 ? -0.289 6.571 -1.531 1.00 89.19 83 LEU A C 1
ATOM 683 O O . LEU A 1 83 ? 0.004 7.425 -0.691 1.00 89.19 83 LEU A O 1
ATOM 687 N N . SER A 1 84 ? -1.503 6.448 -2.066 1.00 90.31 84 SER A N 1
ATOM 688 C CA . SER A 1 84 ? -2.612 7.343 -1.758 1.00 90.31 84 SER A CA 1
ATOM 689 C C . SER A 1 84 ? -3.862 6.583 -1.338 1.00 90.31 84 SER A C 1
ATOM 691 O O . SER A 1 84 ? -4.274 5.621 -1.987 1.00 90.31 84 SER A O 1
ATOM 693 N N . LEU A 1 85 ? -4.512 7.064 -0.279 1.00 88.56 85 LEU A N 1
ATOM 694 C CA . LEU A 1 85 ? -5.908 6.754 0.004 1.00 88.56 85 LEU A CA 1
ATOM 695 C C . LEU A 1 85 ? -6.781 7.740 -0.761 1.00 88.56 85 LEU A C 1
ATOM 697 O O . LEU A 1 85 ? -6.643 8.952 -0.598 1.00 88.56 85 LEU A O 1
ATOM 701 N N . ILE A 1 86 ? -7.681 7.213 -1.583 1.00 89.62 86 ILE A N 1
ATOM 702 C CA . ILE A 1 86 ? -8.537 8.007 -2.462 1.00 89.62 86 ILE A CA 1
ATOM 703 C C . ILE A 1 86 ? -9.943 8.061 -1.856 1.00 89.62 86 ILE A C 1
ATOM 705 O O . ILE A 1 86 ? -10.514 7.033 -1.487 1.00 89.62 86 ILE A O 1
ATOM 709 N N . SER A 1 87 ? -10.481 9.269 -1.724 1.00 85.06 87 SER A N 1
ATOM 710 C CA . SER A 1 87 ? -11.853 9.534 -1.296 1.00 85.06 87 SER A CA 1
ATOM 711 C C . SER A 1 87 ? -12.861 9.110 -2.374 1.00 85.06 87 SER A C 1
ATOM 713 O O . SER A 1 87 ? -12.518 8.896 -3.535 1.00 85.06 87 SER A O 1
ATOM 715 N N . VAL A 1 88 ? -14.139 9.004 -2.002 1.00 81.56 88 VAL A N 1
ATOM 716 C CA . VAL A 1 88 ? -15.233 8.627 -2.919 1.00 81.56 88 VAL A CA 1
ATOM 717 C C . VAL A 1 88 ? -15.362 9.598 -4.100 1.00 81.56 88 VAL A C 1
ATOM 719 O O . VAL A 1 88 ? -15.777 9.197 -5.183 1.00 81.56 88 VAL A O 1
ATOM 722 N N . ASP A 1 89 ? -14.985 10.862 -3.911 1.00 86.69 89 ASP A N 1
ATOM 723 C CA . ASP A 1 89 ? -14.976 11.894 -4.955 1.00 86.69 89 ASP A CA 1
ATOM 724 C C . ASP A 1 89 ? -13.740 11.846 -5.874 1.00 86.69 89 ASP A C 1
ATOM 726 O O . ASP A 1 89 ? -13.612 12.672 -6.776 1.00 86.69 89 ASP A O 1
ATOM 730 N N . GLY A 1 90 ? -12.838 10.882 -5.667 1.00 82.38 90 GLY A N 1
ATOM 731 C CA . GLY A 1 90 ? -11.615 10.715 -6.449 1.00 82.38 90 GLY A CA 1
ATOM 732 C C . GLY A 1 90 ? -10.450 11.596 -5.996 1.00 82.38 90 GLY A C 1
ATOM 733 O O . GLY A 1 90 ? -9.370 11.499 -6.575 1.00 82.38 90 GLY A O 1
ATOM 734 N N . SER A 1 91 ? -10.628 12.434 -4.970 1.00 85.94 91 SER A N 1
ATOM 735 C CA . SER A 1 91 ? -9.530 13.220 -4.404 1.00 85.94 91 SER A CA 1
ATOM 736 C C . SER A 1 91 ? -8.616 12.357 -3.531 1.00 85.94 91 SER A C 1
ATOM 738 O O . SER A 1 91 ? -9.069 11.442 -2.837 1.00 85.94 91 SER A O 1
ATOM 740 N N . SER A 1 92 ? -7.314 12.643 -3.538 1.00 85.50 92 SER A N 1
ATOM 741 C CA . SER A 1 92 ? -6.386 12.012 -2.600 1.00 85.50 92 SER A CA 1
ATOM 742 C C . SER A 1 92 ? -6.647 12.549 -1.193 1.00 85.50 92 SER A C 1
ATOM 744 O O . SER A 1 92 ? -6.444 13.729 -0.919 1.00 85.50 92 SER A O 1
ATOM 746 N N . PHE A 1 93 ? -7.102 11.675 -0.298 1.00 82.38 93 PHE A N 1
ATOM 747 C CA . PHE A 1 93 ? -7.337 11.990 1.109 1.00 82.38 93 PHE A CA 1
ATOM 748 C C . PHE A 1 93 ? -6.027 12.024 1.900 1.00 82.38 93 PHE A C 1
ATOM 750 O O . PHE A 1 93 ? -5.807 12.895 2.739 1.00 82.38 93 PHE A O 1
ATOM 757 N N . HIS A 1 94 ? -5.145 11.067 1.623 1.00 82.62 94 HIS A N 1
ATOM 758 C CA . HIS A 1 94 ? -3.825 10.989 2.227 1.00 82.62 94 HIS A CA 1
ATOM 759 C C . HIS A 1 94 ? -2.851 10.417 1.209 1.00 82.62 94 HIS A C 1
ATOM 761 O O . HIS A 1 94 ? -3.178 9.418 0.577 1.00 82.62 94 HIS A O 1
ATOM 767 N N . THR A 1 95 ? -1.680 11.031 1.076 1.00 87.44 95 THR A N 1
ATOM 768 C CA . THR A 1 95 ? -0.640 10.624 0.130 1.00 87.44 95 THR A CA 1
ATOM 769 C C . THR A 1 95 ? 0.709 10.661 0.824 1.00 87.44 95 THR A C 1
ATOM 771 O O . THR A 1 95 ? 0.996 11.604 1.563 1.00 87.44 95 THR A O 1
ATOM 774 N N . PHE A 1 96 ? 1.546 9.665 0.561 1.00 83.69 96 PHE A N 1
ATOM 775 C CA . PHE A 1 96 ? 2.941 9.666 0.976 1.00 83.69 96 PHE A CA 1
ATOM 776 C C . PHE A 1 96 ? 3.839 9.157 -0.143 1.00 83.69 96 PHE A C 1
ATOM 778 O O . PHE A 1 96 ? 3.460 8.276 -0.914 1.00 83.69 96 PHE A O 1
ATOM 785 N N . TYR A 1 97 ? 5.041 9.718 -0.187 1.00 85.31 97 TYR A N 1
ATOM 786 C CA . TYR A 1 97 ? 6.072 9.375 -1.150 1.00 85.31 97 TYR A CA 1
ATOM 787 C C . TYR A 1 97 ? 7.234 8.685 -0.443 1.00 85.31 97 TYR A C 1
ATOM 789 O O . TYR A 1 97 ? 7.644 9.091 0.648 1.00 85.31 97 TYR A O 1
ATOM 797 N N . VAL A 1 98 ? 7.760 7.643 -1.072 1.00 82.88 98 VAL A N 1
ATOM 798 C CA . VAL A 1 98 ? 8.930 6.894 -0.624 1.00 82.88 98 VAL A CA 1
ATOM 799 C C . VAL A 1 98 ? 10.001 7.034 -1.694 1.00 82.88 98 VAL A C 1
ATOM 801 O O . VAL A 1 98 ? 9.800 6.579 -2.816 1.00 82.88 98 VAL A O 1
ATOM 804 N N . GLU A 1 99 ? 11.129 7.661 -1.345 1.00 71.56 99 GLU A N 1
ATOM 805 C CA . GLU A 1 99 ? 12.229 7.903 -2.290 1.00 71.56 99 GLU A CA 1
ATOM 806 C C . GLU A 1 99 ? 12.998 6.616 -2.632 1.00 71.56 99 GLU A C 1
ATOM 808 O O . GLU A 1 99 ? 13.431 6.499 -3.765 1.00 71.56 99 GLU A O 1
ATOM 813 N N . GLU A 1 100 ? 13.140 5.654 -1.706 1.00 69.31 100 GLU A N 1
ATOM 814 C CA . GLU A 1 100 ? 13.789 4.340 -1.900 1.00 69.31 100 GLU A CA 1
ATOM 815 C C . GLU A 1 100 ? 13.772 3.559 -0.558 1.00 69.31 100 GLU A C 1
ATOM 817 O O . GLU A 1 100 ? 14.174 4.108 0.468 1.00 69.31 100 GLU A O 1
ATOM 822 N N . GLY A 1 101 ? 13.331 2.288 -0.522 1.00 54.62 101 GLY A N 1
ATOM 823 C CA . GLY A 1 101 ? 13.467 1.410 0.665 1.00 54.62 101 GLY A CA 1
ATOM 824 C C . GLY A 1 101 ? 12.295 0.455 0.956 1.00 54.62 101 GLY A C 1
ATOM 825 O O . GLY A 1 101 ? 11.247 0.525 0.317 1.00 54.62 101 GLY A O 1
ATOM 826 N N . GLU A 1 102 ? 12.466 -0.451 1.933 1.00 50.19 102 GLU A N 1
ATOM 827 C CA . GLU A 1 102 ? 11.350 -1.202 2.540 1.00 50.19 102 GLU A CA 1
ATOM 828 C C . GLU A 1 102 ? 10.617 -0.288 3.529 1.00 50.19 102 GLU A C 1
ATOM 830 O O . GLU A 1 102 ? 11.234 0.232 4.460 1.00 50.19 102 GLU A O 1
ATOM 835 N N . VAL A 1 103 ? 9.313 -0.058 3.333 1.00 51.88 103 VAL A N 1
ATOM 836 C CA . VAL A 1 103 ? 8.560 0.922 4.132 1.00 51.88 103 VAL A CA 1
ATOM 837 C C . VAL A 1 103 ? 7.307 0.324 4.764 1.00 51.88 103 VAL A C 1
ATOM 839 O O . VAL A 1 103 ? 6.510 -0.354 4.117 1.00 51.88 103 VAL A O 1
ATOM 842 N N . PHE A 1 104 ? 7.152 0.643 6.051 1.00 52.66 104 PHE A N 1
ATOM 843 C CA . PHE A 1 104 ? 6.006 0.375 6.911 1.00 52.66 104 PHE A CA 1
ATOM 844 C C . PHE A 1 104 ? 5.139 1.637 6.995 1.00 52.66 104 PHE A C 1
ATOM 846 O O . PHE A 1 104 ? 5.669 2.731 7.188 1.00 52.66 104 PHE A O 1
ATOM 853 N N . PHE A 1 105 ? 3.816 1.499 6.884 1.00 53.78 105 PHE A N 1
ATOM 854 C CA . PHE A 1 105 ? 2.880 2.618 7.025 1.00 53.78 105 PHE A CA 1
ATOM 855 C C . PHE A 1 105 ? 1.988 2.448 8.259 1.00 53.78 105 PHE A C 1
ATOM 857 O O . PHE A 1 105 ? 1.340 1.411 8.424 1.00 53.78 105 PHE A O 1
ATOM 864 N N . LEU A 1 106 ? 1.932 3.486 9.098 1.00 49.72 106 LEU A N 1
ATOM 865 C CA . LEU A 1 106 ? 1.075 3.583 10.281 1.00 49.72 106 LEU A CA 1
ATOM 866 C C . LEU A 1 106 ? 0.207 4.845 10.152 1.00 49.72 106 LEU A C 1
ATOM 868 O O . LEU A 1 106 ? 0.698 5.947 10.391 1.00 49.72 106 LEU A O 1
ATOM 872 N N . GLN A 1 107 ? -1.077 4.721 9.805 1.00 49.59 107 GLN A N 1
ATOM 873 C CA . GLN A 1 107 ? -2.004 5.862 9.862 1.00 49.59 107 GLN A CA 1
ATOM 874 C C . GLN A 1 107 ? -3.058 5.683 10.936 1.00 49.59 107 GLN A C 1
ATOM 876 O O . GLN A 1 107 ? -4.031 4.959 10.721 1.00 49.59 107 GLN A O 1
ATOM 881 N N . LYS A 1 108 ? -2.891 6.381 12.065 1.00 43.19 108 LYS A N 1
ATOM 882 C CA . LYS A 1 108 ? -3.922 6.454 13.104 1.00 43.19 108 LYS A CA 1
ATOM 883 C C . LYS A 1 108 ? -5.158 7.162 12.544 1.00 43.19 108 LYS A C 1
ATOM 885 O O . LYS A 1 108 ? -5.049 8.317 12.139 1.00 43.19 108 LYS A O 1
ATOM 890 N N . LEU A 1 109 ? -6.282 6.451 12.478 1.00 46.72 109 LEU A N 1
ATOM 891 C CA . LEU A 1 109 ? -7.599 7.005 12.144 1.00 46.72 109 LEU A CA 1
ATOM 892 C C . LEU A 1 109 ? -8.327 7.412 13.427 1.00 46.72 109 LEU A C 1
ATOM 894 O O . LEU A 1 109 ? -8.228 6.659 14.425 1.00 46.72 109 LEU A O 1
#

Organism: Caerostris extrusa (NCBI:txid172846)

InterPro domains:
  IPR002083 MATH/TRAF domain [PF22486] (12-85)
  IPR002083 MATH/TRAF domain [PS50144] (10-109)
  IPR002083 MATH/TRAF domain [cd00121] (11-99)
  IPR008974 TRAF-like [G3DSA:2.60.210.10] (9-108)

Foldseek 3Di:
DDDDPDDDQDDDDDDDDPPLVVPPDDAQDWDKGDWDFDVSQVRWIKIKIWGSAYNDPDGAWIKIFIDTDPPDDDPDGWDKDKDFDADPVRDGPDMDTDRTDGDIDTDHD

pLDDT: mean 79.56, std 15.47, range [32.62, 96.81]

Sequence (109 aa):
MAGIISGENEFTFTWQINNISYCWHKTGDVLVSPTFRVANLQHSSWHLWLYPRGHDNEKNYLSVFLHREKKGGPEVLTPSFELSLISVDGSSFHTFYVEEGEVFFLQKL

Secondary structure (DSSP, 8-state):
------SSS--------TTGGG--PPTT--EEPPPEEETTTTTEEEEEEEETT-SSS--SEEEEEEEE-SSSS-S-----EEEEEEPTTS-EEEEEEESSS-----EE-